Protein AF-A0A2Z6R715-F1 (afdb_monomer)

Structure (mmCIF, N/CA/C/O backbone):
data_AF-A0A2Z6R715-F1
#
_entry.id   AF-A0A2Z6R715-F1
#
loop_
_atom_site.group_PDB
_atom_site.id
_atom_site.type_symbol
_atom_site.label_atom_id
_atom_site.label_alt_id
_atom_site.label_comp_id
_atom_site.label_asym_id
_atom_site.label_entity_id
_atom_site.label_seq_id
_atom_site.pdbx_PDB_ins_code
_atom_site.Cartn_x
_atom_site.Cartn_y
_atom_site.Cartn_z
_atom_site.occupancy
_atom_site.B_iso_or_equiv
_atom_site.auth_seq_id
_atom_site.auth_comp_id
_atom_site.auth_asym_id
_atom_site.auth_atom_id
_atom_site.pdbx_PDB_model_num
ATOM 1 N N . MET A 1 1 ? 12.017 -9.668 -10.782 1.00 60.62 1 MET A N 1
ATOM 2 C CA . MET A 1 1 ? 11.185 -8.845 -9.870 1.00 60.62 1 MET A CA 1
ATOM 3 C C . MET A 1 1 ? 11.342 -9.258 -8.399 1.00 60.62 1 MET A C 1
ATOM 5 O O . MET A 1 1 ? 10.355 -9.491 -7.718 1.00 60.62 1 MET A O 1
ATOM 9 N N . ARG A 1 2 ? 12.571 -9.333 -7.866 1.00 69.44 2 ARG A N 1
ATOM 10 C CA . ARG A 1 2 ? 12.779 -9.543 -6.419 1.00 69.44 2 ARG A CA 1
ATOM 11 C C . ARG A 1 2 ? 12.582 -8.241 -5.628 1.00 69.44 2 ARG A C 1
ATOM 13 O O . ARG A 1 2 ? 11.986 -8.264 -4.562 1.00 69.44 2 ARG A O 1
ATOM 20 N N . MET A 1 3 ? 12.973 -7.111 -6.226 1.00 74.00 3 MET A N 1
ATOM 21 C CA . MET A 1 3 ? 12.910 -5.774 -5.618 1.00 74.00 3 MET A CA 1
ATOM 22 C C . MET A 1 3 ? 11.511 -5.343 -5.153 1.00 74.00 3 MET A C 1
ATOM 24 O O . MET A 1 3 ? 11.401 -4.616 -4.177 1.00 74.00 3 MET A O 1
ATOM 28 N N . VAL A 1 4 ? 10.432 -5.800 -5.801 1.00 71.50 4 VAL A N 1
ATOM 29 C CA . VAL A 1 4 ? 9.047 -5.427 -5.434 1.00 71.50 4 VAL A CA 1
ATOM 30 C C . VAL A 1 4 ? 8.672 -5.913 -4.026 1.00 71.50 4 VAL A C 1
ATOM 32 O O . VAL A 1 4 ? 7.829 -5.309 -3.369 1.00 71.50 4 VAL A O 1
ATOM 35 N N . PHE A 1 5 ? 9.332 -6.969 -3.545 1.00 76.94 5 PHE A N 1
ATOM 36 C CA . PHE A 1 5 ? 9.094 -7.569 -2.232 1.00 76.94 5 PHE A CA 1
ATOM 37 C C . PHE A 1 5 ? 10.127 -7.145 -1.180 1.00 76.94 5 PHE A C 1
ATOM 39 O O . PHE A 1 5 ? 10.104 -7.656 -0.060 1.00 76.94 5 PHE A O 1
ATOM 46 N N . GLU A 1 6 ? 11.040 -6.230 -1.516 1.00 81.81 6 GLU A N 1
ATOM 47 C CA . GLU A 1 6 ? 12.046 -5.765 -0.568 1.00 81.81 6 GLU A CA 1
ATOM 48 C C . GLU A 1 6 ? 11.414 -4.834 0.474 1.00 81.81 6 GLU A C 1
ATOM 50 O O . GLU A 1 6 ? 10.756 -3.832 0.173 1.00 81.81 6 GLU A O 1
ATOM 55 N N . SER A 1 7 ? 11.636 -5.178 1.742 1.00 79.31 7 SER A N 1
ATOM 56 C CA . SER A 1 7 ? 11.115 -4.417 2.883 1.00 79.31 7 SER A CA 1
ATOM 57 C C . SER A 1 7 ? 11.786 -3.052 3.050 1.00 79.31 7 SER A C 1
ATOM 59 O O . SER A 1 7 ? 11.232 -2.175 3.711 1.00 79.31 7 SER A O 1
ATOM 61 N N . LYS A 1 8 ? 12.973 -2.866 2.461 1.00 80.06 8 LYS A N 1
ATOM 62 C CA . LYS A 1 8 ? 13.757 -1.631 2.522 1.00 80.06 8 LYS A CA 1
ATOM 63 C C . LYS A 1 8 ? 14.435 -1.381 1.185 1.00 80.06 8 LYS A C 1
ATOM 65 O O . LYS A 1 8 ? 15.100 -2.267 0.660 1.00 80.06 8 LYS A O 1
ATOM 70 N N . PHE A 1 9 ? 14.315 -0.160 0.681 1.00 84.69 9 PHE A N 1
ATOM 71 C CA . PHE A 1 9 ? 15.028 0.287 -0.508 1.00 84.69 9 PHE A CA 1
ATOM 72 C C . PHE A 1 9 ? 16.213 1.180 -0.127 1.00 84.69 9 PHE A C 1
ATOM 74 O O . PHE A 1 9 ? 16.107 2.051 0.738 1.00 84.69 9 PHE A O 1
ATOM 81 N N . THR A 1 10 ? 17.343 0.972 -0.798 1.00 85.75 10 THR A N 1
ATOM 82 C CA . THR A 1 10 ? 18.491 1.888 -0.809 1.00 85.75 10 THR A CA 1
ATOM 83 C C . THR A 1 10 ? 18.388 2.827 -2.014 1.00 85.75 10 THR A C 1
ATOM 85 O O . THR A 1 10 ? 17.573 2.604 -2.909 1.00 85.75 10 THR A O 1
ATOM 88 N N . LEU A 1 11 ? 1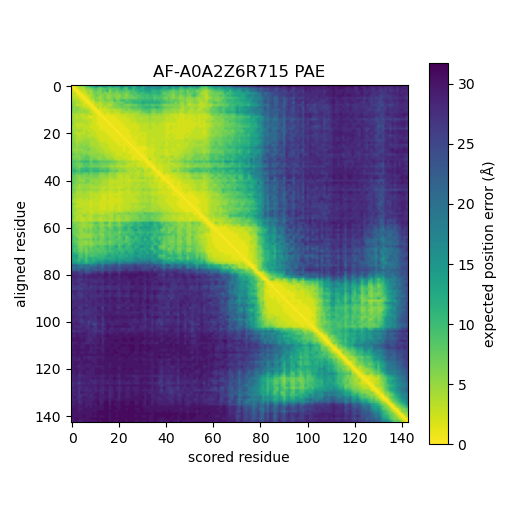9.211 3.883 -2.053 1.00 84.12 11 LEU A N 1
ATOM 89 C CA . LEU A 1 11 ? 19.233 4.825 -3.182 1.00 84.12 11 LEU A CA 1
ATOM 90 C C . LEU A 1 11 ? 19.463 4.117 -4.525 1.00 84.12 11 LEU A C 1
ATOM 92 O O . LEU A 1 11 ? 18.702 4.343 -5.464 1.00 84.12 11 LEU A O 1
ATOM 96 N N . ASP A 1 12 ? 20.413 3.184 -4.561 1.00 87.00 12 ASP A N 1
ATOM 97 C CA . ASP A 1 12 ? 20.742 2.404 -5.758 1.00 87.00 12 ASP A CA 1
ATOM 98 C C . ASP A 1 12 ? 19.557 1.552 -6.241 1.00 87.00 12 ASP A C 1
ATOM 100 O O . ASP A 1 12 ? 19.283 1.481 -7.439 1.00 87.00 12 ASP A O 1
ATOM 104 N N . LEU A 1 13 ? 18.790 0.970 -5.310 1.00 87.69 13 LEU A N 1
ATOM 105 C CA . LEU A 1 13 ? 17.619 0.149 -5.633 1.00 87.69 13 LEU A CA 1
ATOM 106 C C . LEU A 1 13 ? 16.480 0.967 -6.257 1.00 87.69 13 LEU A C 1
ATOM 108 O O . LEU A 1 13 ? 15.732 0.441 -7.081 1.00 87.69 13 LEU A O 1
ATOM 112 N N . TYR A 1 14 ? 16.328 2.248 -5.902 1.00 87.56 14 TYR A N 1
ATOM 113 C CA . TYR A 1 14 ? 15.326 3.102 -6.552 1.00 87.56 14 TYR A CA 1
ATOM 114 C C . TYR A 1 14 ? 15.676 3.390 -8.012 1.00 87.56 14 TYR A C 1
ATOM 116 O O . TYR A 1 14 ? 14.783 3.415 -8.863 1.00 87.56 14 TYR A O 1
ATOM 124 N N . ASP A 1 15 ? 16.956 3.614 -8.299 1.00 89.38 15 ASP A N 1
ATOM 125 C CA . ASP A 1 15 ? 17.426 3.914 -9.651 1.00 89.38 15 ASP A CA 1
ATOM 126 C C . ASP A 1 15 ? 17.413 2.655 -10.528 1.00 89.38 15 ASP A C 1
ATOM 128 O O . ASP A 1 15 ? 16.973 2.705 -11.681 1.00 89.38 15 ASP A O 1
ATOM 132 N N . GLU A 1 16 ? 17.778 1.503 -9.958 1.00 90.62 16 GLU A N 1
ATOM 133 C CA . GLU A 1 16 ? 17.647 0.198 -10.608 1.00 90.62 16 GLU A CA 1
ATOM 134 C C . GLU A 1 16 ? 16.181 -0.128 -10.925 1.00 90.62 16 GLU A C 1
ATOM 136 O O . GLU A 1 16 ? 15.854 -0.470 -12.063 1.00 90.62 16 GLU A O 1
ATOM 141 N N . LEU A 1 17 ? 15.268 0.074 -9.966 1.00 89.50 17 LEU A N 1
ATOM 142 C CA . LEU A 1 17 ? 13.828 -0.094 -10.177 1.00 89.50 17 LEU A CA 1
ATOM 143 C C . LEU A 1 17 ? 13.325 0.787 -11.324 1.00 89.50 17 LEU A C 1
ATOM 145 O O . LEU A 1 17 ? 12.610 0.311 -12.206 1.00 89.50 17 LEU A O 1
ATOM 149 N N . GLN A 1 18 ? 13.703 2.064 -11.337 1.00 90.69 18 GLN A N 1
ATOM 150 C CA . GLN A 1 18 ? 13.281 2.982 -12.387 1.00 90.69 18 GLN A CA 1
ATOM 151 C C . GLN A 1 18 ? 13.795 2.548 -13.765 1.00 90.69 18 GLN A C 1
ATOM 153 O O . GLN A 1 18 ? 13.060 2.643 -14.751 1.00 90.69 18 GLN A O 1
ATOM 158 N N . LYS A 1 19 ? 15.036 2.063 -13.847 1.00 91.31 19 LYS A N 1
ATOM 159 C CA . LYS A 1 19 ? 15.607 1.544 -15.090 1.00 91.31 19 LYS A CA 1
ATOM 160 C C . LYS A 1 19 ? 14.842 0.312 -15.580 1.00 91.31 19 LYS A C 1
ATOM 162 O O . LYS A 1 19 ? 14.395 0.312 -16.726 1.00 91.31 19 LYS A O 1
ATOM 167 N N . CYS A 1 20 ? 14.604 -0.669 -14.707 1.00 90.50 20 CYS A N 1
ATOM 168 C CA . CYS A 1 20 ? 13.849 -1.876 -15.047 1.00 90.50 20 CYS A CA 1
ATOM 169 C C . CYS A 1 20 ? 12.440 -1.556 -15.567 1.00 90.50 20 CYS A C 1
ATOM 171 O O . CYS A 1 20 ? 12.031 -2.093 -16.592 1.00 90.50 20 CYS A O 1
ATOM 173 N N . LEU A 1 21 ? 11.714 -0.644 -14.910 1.00 90.06 21 LEU A N 1
ATOM 174 C CA . LEU A 1 21 ? 10.348 -0.276 -15.308 1.00 90.06 21 LEU A CA 1
ATOM 175 C C . LEU A 1 21 ? 10.302 0.412 -16.681 1.00 90.06 21 LEU A C 1
ATOM 177 O O . LEU A 1 21 ? 9.376 0.187 -17.459 1.00 90.06 21 LEU A O 1
ATOM 181 N N . ARG A 1 22 ? 11.305 1.239 -17.010 1.00 90.06 22 ARG A N 1
ATOM 182 C CA . ARG A 1 22 ? 11.407 1.856 -18.343 1.00 90.06 22 ARG A CA 1
ATOM 183 C C . ARG A 1 22 ? 11.709 0.824 -19.424 1.00 90.06 22 ARG A C 1
ATOM 185 O O . ARG A 1 22 ? 11.123 0.895 -20.501 1.00 90.06 22 ARG A O 1
ATOM 192 N N . GLU A 1 23 ? 12.614 -0.110 -19.149 1.00 90.44 23 GLU A N 1
ATOM 193 C CA . GLU A 1 23 ? 12.935 -1.201 -20.074 1.00 90.44 23 GLU A CA 1
ATOM 194 C C . GLU A 1 23 ? 11.702 -2.072 -20.332 1.00 90.44 23 GLU A C 1
ATOM 196 O O . GLU A 1 23 ? 11.368 -2.342 -21.484 1.00 90.44 23 GLU A O 1
ATOM 201 N N . GLU A 1 24 ? 10.963 -2.423 -19.280 1.00 88.38 24 GLU A N 1
ATOM 202 C CA . GLU A 1 24 ? 9.721 -3.189 -19.366 1.00 88.38 24 GLU A CA 1
ATOM 203 C C . GLU A 1 24 ? 8.647 -2.462 -20.194 1.00 88.38 24 GLU A C 1
ATOM 205 O O . GLU A 1 24 ? 8.034 -3.072 -21.073 1.00 88.38 24 GLU A O 1
ATOM 210 N N . MET A 1 25 ? 8.494 -1.143 -20.015 1.00 88.69 25 MET A N 1
ATOM 211 C CA . MET A 1 25 ? 7.562 -0.325 -20.804 1.00 88.69 25 MET A CA 1
ATOM 212 C C . MET A 1 25 ? 7.911 -0.283 -22.300 1.00 88.69 25 MET A C 1
ATOM 214 O O . MET A 1 25 ? 7.032 -0.052 -23.125 1.00 88.69 25 MET A O 1
ATOM 218 N N . ILE A 1 26 ? 9.173 -0.508 -22.674 1.00 89.75 26 ILE A N 1
ATOM 219 C CA . ILE A 1 26 ? 9.609 -0.552 -24.078 1.00 89.75 26 ILE A CA 1
ATOM 220 C C . ILE A 1 26 ? 9.509 -1.974 -24.642 1.00 89.75 26 ILE A C 1
ATOM 222 O O . ILE A 1 26 ? 9.134 -2.152 -25.801 1.00 89.75 26 ILE A O 1
ATOM 226 N N . ILE A 1 27 ? 9.882 -2.985 -23.856 1.00 91.56 27 ILE A N 1
ATOM 227 C CA . ILE A 1 27 ? 9.955 -4.380 -24.303 1.00 91.56 27 ILE A CA 1
ATOM 228 C C . ILE A 1 27 ? 8.557 -4.985 -24.432 1.00 91.56 27 ILE A C 1
ATOM 230 O O . ILE A 1 27 ? 8.272 -5.613 -25.451 1.00 91.56 27 ILE A O 1
ATOM 234 N N . LEU A 1 28 ? 7.670 -4.776 -23.452 1.00 90.19 28 LEU A N 1
ATOM 235 C CA . LEU A 1 28 ? 6.347 -5.406 -23.456 1.00 90.19 28 LEU A CA 1
ATOM 236 C C . LEU A 1 28 ? 5.510 -5.021 -24.684 1.00 90.19 28 LEU A C 1
ATOM 238 O O . LEU A 1 28 ? 5.038 -5.939 -25.346 1.00 90.19 28 LEU A O 1
ATOM 242 N N . PRO A 1 29 ? 5.397 -3.741 -25.089 1.00 91.00 29 PRO A N 1
ATOM 243 C CA . PRO A 1 29 ? 4.688 -3.373 -26.316 1.00 91.00 29 PRO A CA 1
ATOM 244 C C . PRO A 1 29 ? 5.320 -3.905 -27.605 1.00 91.00 29 PRO A C 1
ATOM 246 O O . PRO A 1 29 ? 4.622 -4.092 -28.598 1.00 91.00 29 PRO A O 1
ATOM 249 N N . LYS A 1 30 ? 6.644 -4.129 -27.615 1.00 92.00 30 LYS A N 1
ATOM 250 C CA . LYS A 1 30 ? 7.355 -4.687 -28.777 1.00 92.00 30 LYS A CA 1
ATOM 251 C C . LYS A 1 30 ? 7.084 -6.177 -28.958 1.00 92.00 30 LYS A C 1
ATOM 253 O O . LYS A 1 30 ? 7.014 -6.637 -30.091 1.00 92.00 30 LYS A O 1
ATOM 258 N N . VAL A 1 31 ? 6.974 -6.919 -27.857 1.00 93.00 31 VAL A N 1
ATOM 259 C CA . VAL A 1 31 ? 6.675 -8.360 -27.876 1.00 93.00 31 VAL A CA 1
ATOM 260 C C . VAL A 1 31 ? 5.170 -8.597 -28.006 1.00 93.00 31 VAL A C 1
ATOM 262 O O . VAL A 1 31 ? 4.745 -9.490 -28.732 1.00 93.00 31 VAL A O 1
ATOM 265 N N . PHE A 1 32 ? 4.368 -7.767 -27.342 1.00 91.19 32 PHE A N 1
ATOM 266 C CA . PHE A 1 32 ? 2.917 -7.863 -27.282 1.00 91.19 32 PHE A CA 1
ATOM 267 C C . PHE A 1 32 ? 2.291 -6.513 -27.643 1.00 91.19 32 PHE A C 1
ATOM 269 O O . PHE A 1 32 ? 2.193 -5.606 -26.816 1.00 91.19 32 PHE A O 1
ATOM 276 N N . SER A 1 33 ? 1.808 -6.380 -28.878 1.00 88.50 33 SER A N 1
ATOM 277 C CA . SER A 1 33 ? 1.214 -5.131 -29.379 1.00 88.50 33 SER A CA 1
ATOM 278 C C . SER A 1 33 ? 0.005 -4.651 -28.567 1.00 88.50 33 SER A C 1
ATOM 280 O O . SER A 1 33 ? -0.265 -3.454 -28.503 1.00 88.50 33 SER A O 1
ATOM 282 N N . GLU A 1 34 ? -0.698 -5.572 -27.906 1.00 90.56 34 GLU A N 1
ATOM 283 C CA . GLU A 1 34 ? -1.839 -5.309 -27.016 1.00 90.56 34 GLU A CA 1
ATOM 284 C C . GLU A 1 34 ? -1.476 -4.405 -25.826 1.00 90.56 34 GLU A C 1
ATOM 286 O O . GL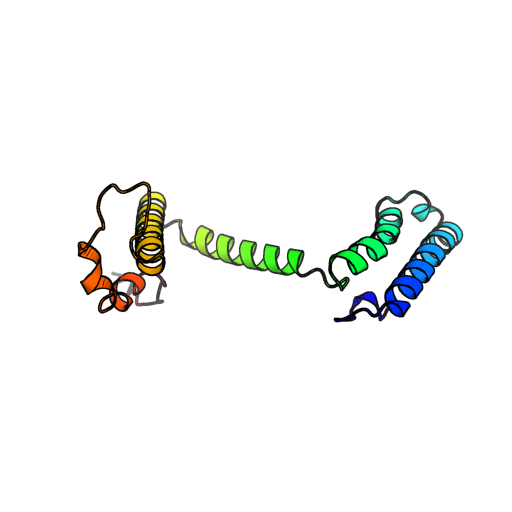U A 1 34 ? -2.335 -3.712 -25.284 1.00 90.56 34 GLU A O 1
ATOM 291 N N . PHE A 1 35 ? -0.198 -4.367 -25.437 1.00 86.12 35 PHE A N 1
ATOM 292 C CA . PHE A 1 35 ? 0.275 -3.628 -24.268 1.00 86.12 35 PHE A CA 1
ATOM 293 C C . PHE A 1 35 ? 0.618 -2.161 -24.552 1.00 86.12 35 PHE A C 1
ATOM 295 O O . PHE A 1 35 ? 0.791 -1.396 -23.604 1.00 86.12 35 PHE A O 1
ATOM 302 N N . ALA A 1 36 ? 0.688 -1.739 -25.821 1.00 83.25 36 ALA A N 1
ATOM 303 C CA . ALA A 1 36 ? 1.199 -0.421 -26.215 1.00 83.25 36 ALA A CA 1
ATOM 304 C C . ALA A 1 36 ? 0.469 0.771 -25.573 1.00 83.25 36 ALA A C 1
ATOM 306 O O . ALA A 1 36 ? 1.087 1.808 -25.352 1.00 83.25 36 ALA A O 1
ATOM 307 N N . ASN A 1 37 ? -0.816 0.614 -25.240 1.00 84.25 37 ASN A N 1
ATOM 308 C CA . ASN A 1 37 ? -1.659 1.690 -24.713 1.00 84.25 37 ASN A CA 1
ATOM 309 C C . ASN A 1 37 ? -2.381 1.311 -23.413 1.00 84.25 37 ASN A C 1
ATOM 311 O O . ASN A 1 37 ? -3.412 1.899 -23.085 1.00 84.25 37 ASN A O 1
ATOM 315 N N . LEU A 1 38 ? -1.884 0.314 -22.673 1.00 88.88 38 LEU A N 1
ATOM 316 C CA . LEU A 1 38 ? -2.538 -0.093 -21.433 1.00 88.88 38 LEU A CA 1
ATOM 317 C C . LEU A 1 38 ? -2.235 0.905 -20.304 1.00 88.88 38 LEU A C 1
ATOM 319 O O . LEU A 1 38 ? -1.068 1.074 -19.9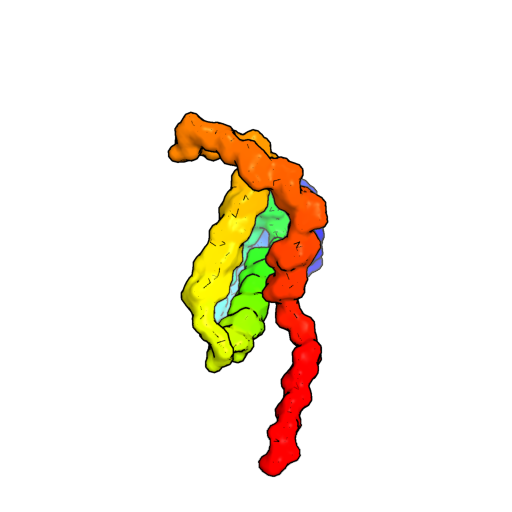37 1.00 88.88 38 LEU A O 1
ATOM 323 N N . PRO A 1 39 ? -3.264 1.496 -19.664 1.00 86.00 39 PRO A N 1
ATOM 324 C CA . PRO A 1 39 ? -3.074 2.348 -18.487 1.00 86.00 39 PRO A CA 1
ATOM 325 C C . PRO A 1 39 ? -2.342 1.607 -17.362 1.00 86.00 39 PRO A C 1
ATOM 327 O O . PRO A 1 39 ? -1.521 2.185 -16.655 1.00 86.00 39 PRO A O 1
ATOM 330 N N . ASN A 1 40 ? -2.590 0.299 -17.256 1.00 85.12 40 ASN A N 1
ATOM 331 C CA . ASN A 1 40 ? -1.944 -0.593 -16.296 1.00 85.12 40 ASN A CA 1
ATOM 332 C C . ASN A 1 40 ? -0.439 -0.754 -16.548 1.00 85.12 40 ASN A C 1
ATOM 334 O O . ASN A 1 40 ? 0.300 -1.049 -15.619 1.00 85.12 40 ASN A O 1
ATOM 338 N N . LEU A 1 41 ? 0.033 -0.571 -17.785 1.00 86.44 41 LEU A N 1
ATOM 339 C CA . LEU A 1 41 ? 1.466 -0.551 -18.068 1.00 86.44 41 LEU A CA 1
ATOM 340 C C . LEU A 1 41 ? 2.057 0.828 -17.755 1.00 86.44 41 LEU A C 1
ATOM 342 O O . LEU A 1 41 ? 3.140 0.924 -17.187 1.00 86.44 41 LEU A O 1
ATOM 346 N N . HIS A 1 42 ? 1.326 1.899 -18.068 1.00 85.75 42 HIS A N 1
ATOM 347 C CA . HIS A 1 42 ? 1.756 3.263 -17.763 1.00 85.75 42 HIS A CA 1
ATOM 348 C C . HIS A 1 42 ? 1.921 3.504 -16.253 1.00 85.75 42 HIS A C 1
ATOM 350 O O . HIS A 1 42 ? 2.908 4.105 -15.824 1.00 85.75 42 HIS A O 1
ATOM 356 N N . ILE A 1 43 ? 1.002 2.983 -15.431 1.00 86.50 43 ILE A N 1
ATOM 357 C CA . ILE A 1 43 ? 1.049 3.167 -13.975 1.00 86.50 43 ILE A CA 1
ATOM 358 C C . ILE A 1 43 ? 2.306 2.553 -13.343 1.00 86.50 43 ILE A C 1
ATOM 360 O O . ILE A 1 43 ? 2.786 3.056 -12.328 1.00 86.50 43 ILE A O 1
ATOM 364 N N . ASN A 1 44 ? 2.902 1.537 -13.980 1.00 86.25 44 ASN A N 1
ATOM 365 C CA . ASN A 1 44 ? 4.131 0.914 -13.499 1.00 86.25 44 ASN A CA 1
ATOM 366 C C . ASN A 1 44 ? 5.294 1.915 -13.432 1.00 86.25 44 ASN A C 1
ATOM 368 O O . ASN A 1 44 ? 6.094 1.843 -12.507 1.00 86.25 44 ASN A O 1
ATOM 372 N N . VAL A 1 45 ? 5.358 2.918 -14.317 1.00 84.62 45 VAL A N 1
ATOM 373 C CA . VAL A 1 45 ? 6.404 3.962 -14.270 1.00 84.62 45 VAL A CA 1
ATOM 374 C C . VAL A 1 45 ? 6.309 4.816 -13.001 1.00 84.62 45 VAL A C 1
ATOM 376 O O . VAL A 1 45 ? 7.322 5.305 -12.499 1.00 84.62 45 VAL A O 1
ATOM 379 N N . HIS A 1 46 ? 5.110 4.967 -12.436 1.00 88.31 46 HIS A N 1
ATOM 380 C CA . HIS A 1 46 ? 4.905 5.712 -11.195 1.00 88.31 46 HIS A CA 1
ATOM 381 C C . HIS A 1 46 ? 5.305 4.916 -9.945 1.00 88.31 46 HIS A C 1
ATOM 383 O O . HIS A 1 46 ? 5.518 5.516 -8.890 1.00 88.31 46 HIS A O 1
ATOM 389 N N . LEU A 1 47 ? 5.515 3.596 -10.047 1.00 88.31 47 LEU A N 1
ATOM 390 C CA . LEU A 1 47 ? 5.940 2.771 -8.912 1.00 88.31 47 LEU A CA 1
ATOM 391 C C . LEU A 1 47 ? 7.266 3.253 -8.316 1.00 88.31 47 LEU A C 1
ATOM 393 O O . LEU A 1 47 ? 7.403 3.271 -7.097 1.00 88.31 47 LEU A O 1
ATOM 397 N N . SER A 1 48 ? 8.217 3.738 -9.125 1.00 88.25 48 SER A N 1
ATOM 398 C CA . SER A 1 48 ? 9.470 4.288 -8.583 1.00 88.25 48 SER A CA 1
ATOM 399 C C . SER A 1 48 ? 9.241 5.525 -7.707 1.00 88.25 48 SER A C 1
ATOM 401 O O . SER A 1 48 ? 9.940 5.725 -6.717 1.00 88.25 48 SER A O 1
ATOM 403 N N . MET A 1 49 ? 8.252 6.357 -8.058 1.00 88.56 49 MET A N 1
ATOM 404 C CA . MET A 1 49 ? 7.870 7.515 -7.247 1.00 88.56 49 MET A CA 1
ATOM 405 C C . MET A 1 49 ? 7.258 7.048 -5.926 1.00 88.56 49 MET A C 1
ATOM 407 O O . MET A 1 49 ? 7.681 7.507 -4.870 1.00 88.56 49 MET A O 1
ATOM 411 N N . HIS A 1 50 ? 6.322 6.097 -5.972 1.00 87.50 50 HIS A N 1
ATOM 412 C CA . HIS A 1 50 ? 5.699 5.542 -4.769 1.00 87.50 50 HIS A CA 1
ATOM 413 C C . HIS A 1 50 ? 6.719 4.879 -3.843 1.00 87.50 50 HIS A C 1
ATOM 415 O O . HIS A 1 50 ? 6.708 5.145 -2.645 1.00 87.50 50 HIS A O 1
ATOM 421 N N . ALA A 1 51 ? 7.651 4.099 -4.395 1.00 88.00 51 ALA A N 1
ATOM 422 C CA . ALA A 1 51 ? 8.735 3.497 -3.630 1.00 88.00 51 ALA A CA 1
ATOM 423 C C . ALA A 1 51 ? 9.562 4.564 -2.899 1.00 88.00 51 ALA A C 1
ATOM 425 O O . ALA A 1 51 ? 9.858 4.397 -1.722 1.00 88.00 51 ALA A O 1
ATOM 426 N N . ARG A 1 52 ? 9.887 5.689 -3.553 1.00 88.19 52 ARG A N 1
ATOM 427 C CA . ARG A 1 52 ? 10.621 6.800 -2.918 1.00 88.19 52 ARG A CA 1
ATOM 428 C C . ARG A 1 52 ? 9.803 7.518 -1.845 1.00 88.19 52 ARG A C 1
ATOM 430 O O . ARG A 1 52 ? 10.359 7.900 -0.823 1.00 88.19 52 ARG A O 1
ATOM 437 N N . THR A 1 53 ? 8.503 7.710 -2.064 1.00 87.88 53 THR A N 1
ATOM 438 C CA . THR A 1 53 ? 7.619 8.377 -1.096 1.00 87.88 53 THR A CA 1
ATOM 439 C C . THR A 1 53 ? 7.387 7.529 0.153 1.00 87.88 53 THR A C 1
ATOM 441 O O . THR A 1 53 ? 7.382 8.066 1.257 1.00 87.88 53 THR A O 1
ATOM 444 N N . TYR A 1 54 ? 7.198 6.219 -0.008 1.00 84.88 54 TYR A N 1
ATOM 445 C CA . TYR A 1 54 ? 6.803 5.315 1.078 1.00 84.88 54 TYR A CA 1
ATOM 446 C C . TYR A 1 54 ? 7.939 4.414 1.586 1.00 84.88 54 TYR A C 1
ATOM 448 O O . TYR A 1 54 ? 7.750 3.660 2.537 1.00 84.88 54 TYR A O 1
ATOM 456 N N . GLY A 1 55 ? 9.121 4.470 0.969 1.00 85.88 55 GLY A N 1
ATOM 457 C CA . GLY A 1 55 ? 10.301 3.672 1.318 1.00 85.88 55 GLY A CA 1
ATOM 458 C C . GLY A 1 55 ? 10.290 2.224 0.803 1.00 85.88 55 GLY A C 1
ATOM 459 O O . GLY A 1 55 ? 11.323 1.554 0.816 1.00 85.88 55 GLY A O 1
ATOM 460 N N . THR A 1 56 ? 9.136 1.720 0.361 1.00 84.75 56 THR A N 1
ATOM 461 C CA . THR A 1 56 ? 8.936 0.356 -0.149 1.00 84.75 56 THR A CA 1
ATOM 462 C C . THR A 1 56 ? 7.760 0.313 -1.131 1.00 84.75 56 THR A C 1
ATOM 464 O O . THR A 1 56 ? 6.924 1.217 -1.157 1.00 84.75 56 THR A O 1
ATOM 467 N N . LEU A 1 57 ? 7.691 -0.744 -1.945 1.00 86.19 57 LEU A N 1
ATOM 468 C CA . LEU A 1 57 ? 6.540 -1.069 -2.797 1.00 86.19 57 LEU A CA 1
ATOM 469 C C . LEU A 1 57 ? 5.520 -1.994 -2.119 1.00 86.19 57 LEU A C 1
ATOM 471 O O . LEU A 1 57 ? 4.487 -2.306 -2.714 1.00 86.19 57 LEU A O 1
ATOM 475 N N . ILE A 1 58 ? 5.782 -2.428 -0.883 1.00 84.44 58 ILE A N 1
ATOM 476 C CA . ILE A 1 58 ? 4.850 -3.265 -0.128 1.00 84.44 58 ILE A CA 1
ATOM 477 C C . ILE A 1 58 ? 3.592 -2.447 0.186 1.00 84.44 58 ILE A C 1
ATOM 479 O O . ILE A 1 58 ? 3.583 -1.569 1.048 1.00 84.44 58 ILE A O 1
ATOM 483 N N . ASN A 1 59 ? 2.507 -2.761 -0.520 1.00 80.75 59 ASN A N 1
ATOM 484 C CA . ASN A 1 59 ? 1.216 -2.117 -0.331 1.00 80.75 59 ASN A CA 1
ATOM 485 C C . ASN A 1 59 ? 0.506 -2.686 0.904 1.00 80.75 59 ASN A C 1
ATOM 487 O O . ASN A 1 59 ? -0.260 -3.644 0.819 1.00 80.75 59 ASN A O 1
ATOM 491 N N . THR A 1 60 ? 0.738 -2.069 2.060 1.00 79.50 60 THR A N 1
ATOM 492 C CA . THR A 1 60 ? 0.029 -2.409 3.302 1.00 79.50 60 THR A CA 1
ATOM 493 C C . THR A 1 60 ? -1.412 -1.894 3.317 1.00 79.50 60 THR A C 1
ATOM 495 O O . THR A 1 60 ? -2.246 -2.432 4.044 1.00 79.50 60 THR A O 1
ATOM 498 N N . GLN A 1 61 ? -1.741 -0.889 2.497 1.00 78.19 61 GLN A N 1
ATOM 499 C CA . GLN A 1 61 ? -3.055 -0.244 2.483 1.00 78.19 61 GLN A CA 1
ATOM 500 C C . GLN A 1 61 ? -4.171 -1.200 2.046 1.00 78.19 61 GLN A C 1
ATOM 502 O O . GLN A 1 61 ? -5.257 -1.170 2.627 1.00 78.19 61 GLN A O 1
ATOM 507 N N . VAL A 1 62 ? -3.919 -2.065 1.057 1.00 83.62 62 VAL A N 1
ATOM 508 C CA . VAL A 1 62 ? -4.903 -3.070 0.614 1.00 83.62 62 VAL A CA 1
ATOM 509 C C . VAL A 1 62 ? -5.180 -4.076 1.727 1.00 83.62 62 VAL A C 1
ATOM 511 O O . VAL A 1 62 ? -6.340 -4.263 2.087 1.00 83.62 62 VAL A O 1
ATOM 514 N N . SER A 1 63 ? -4.136 -4.634 2.344 1.00 78.56 63 SER A N 1
ATOM 515 C CA . SER A 1 63 ? -4.286 -5.577 3.456 1.00 78.56 63 SER A CA 1
ATOM 516 C C . SER A 1 63 ? -5.032 -4.952 4.637 1.00 78.56 63 SER A C 1
ATOM 518 O O . SER A 1 63 ? -5.931 -5.570 5.201 1.00 78.56 63 SER A O 1
ATOM 520 N N . ILE A 1 64 ? -4.724 -3.696 4.986 1.00 82.44 64 ILE A N 1
ATOM 521 C CA . ILE A 1 64 ? -5.440 -2.955 6.035 1.00 82.44 64 ILE A CA 1
ATOM 522 C C . ILE A 1 64 ? -6.916 -2.781 5.666 1.00 82.44 64 ILE A C 1
ATOM 524 O O . ILE A 1 64 ? -7.789 -3.060 6.487 1.00 82.44 64 ILE A O 1
ATOM 528 N N . LYS A 1 65 ? -7.216 -2.363 4.431 1.00 90.25 65 LYS A N 1
ATOM 529 C CA . LYS A 1 65 ? -8.595 -2.198 3.953 1.00 90.25 65 LYS A CA 1
ATOM 530 C C . LYS A 1 65 ? -9.378 -3.507 4.024 1.00 90.25 65 LYS A C 1
ATOM 532 O O . LYS A 1 65 ? -10.542 -3.492 4.418 1.00 90.25 65 LYS A O 1
ATOM 537 N N . GLU A 1 66 ? -8.766 -4.623 3.649 1.00 92.25 66 GLU A N 1
ATOM 538 C CA . GLU A 1 66 ? -9.400 -5.939 3.715 1.00 92.25 66 GLU A CA 1
ATOM 539 C C . GLU A 1 66 ? -9.646 -6.388 5.156 1.00 92.25 66 GLU A C 1
ATOM 541 O O . GLU A 1 66 ? -10.752 -6.837 5.457 1.00 92.25 66 GLU A O 1
ATOM 546 N N . MET A 1 67 ? -8.682 -6.191 6.063 1.00 92.12 67 MET A N 1
ATOM 547 C CA . MET A 1 67 ? -8.873 -6.462 7.494 1.00 92.12 67 MET A CA 1
ATOM 548 C C . MET A 1 67 ? -10.037 -5.645 8.069 1.00 92.12 67 MET A C 1
ATOM 550 O O . MET A 1 67 ? -10.935 -6.205 8.697 1.00 92.12 67 MET A O 1
ATOM 554 N N . VAL A 1 68 ? -10.073 -4.334 7.802 1.00 90.81 68 VAL A N 1
ATOM 555 C CA . VAL A 1 68 ? -11.165 -3.448 8.244 1.00 90.81 68 VAL A CA 1
ATOM 556 C C . VAL A 1 68 ? -12.504 -3.901 7.664 1.00 90.81 68 VAL A C 1
ATOM 558 O O . VAL A 1 68 ? -13.495 -3.996 8.388 1.00 90.81 68 VAL A O 1
ATOM 561 N N . HIS A 1 69 ? -12.541 -4.232 6.371 1.00 90.56 69 HIS A N 1
ATOM 562 C CA . HIS A 1 69 ? -13.750 -4.727 5.722 1.00 90.56 69 HIS A CA 1
ATOM 563 C C . HIS A 1 69 ? -14.261 -6.022 6.367 1.00 90.56 69 HIS A C 1
ATOM 565 O O . HIS A 1 69 ? -15.461 -6.137 6.610 1.00 90.56 69 HIS A O 1
ATOM 571 N N . GLN A 1 70 ? -13.380 -6.979 6.675 1.00 91.81 70 GLN A N 1
ATOM 572 C CA . GLN A 1 70 ? -13.763 -8.229 7.335 1.00 91.81 70 GLN A CA 1
ATOM 573 C C . GLN A 1 70 ? -14.313 -7.996 8.745 1.00 91.81 70 GLN A C 1
ATOM 575 O O . GLN A 1 70 ? -15.353 -8.561 9.078 1.00 91.81 70 GLN A O 1
ATOM 580 N N . ILE A 1 71 ? -13.674 -7.130 9.539 1.00 85.75 71 ILE A N 1
ATOM 581 C CA . ILE A 1 71 ? -14.153 -6.759 10.880 1.00 85.75 71 ILE A CA 1
ATOM 582 C C . ILE A 1 71 ? -15.557 -6.159 10.791 1.00 85.75 71 ILE A C 1
ATOM 584 O O . ILE A 1 71 ? -16.473 -6.608 11.477 1.00 85.75 71 ILE A O 1
ATOM 588 N N . PHE A 1 72 ? -15.762 -5.187 9.901 1.00 80.56 72 PHE A N 1
ATOM 589 C CA . PHE A 1 72 ? -17.074 -4.568 9.721 1.00 80.56 72 PHE A CA 1
ATOM 590 C C . PHE A 1 72 ? -18.115 -5.553 9.212 1.00 80.56 72 PHE A C 1
ATOM 592 O O . PHE A 1 72 ? -19.238 -5.556 9.705 1.00 80.56 72 PHE A O 1
ATOM 599 N N . LYS A 1 73 ? -17.756 -6.434 8.278 1.00 81.50 73 LYS A N 1
ATOM 600 C CA . LYS A 1 73 ? -18.665 -7.470 7.790 1.00 81.50 73 LYS A CA 1
ATOM 601 C C . LYS A 1 73 ? -19.061 -8.443 8.902 1.00 81.50 73 LYS A C 1
ATOM 603 O O . LYS A 1 73 ? -20.237 -8.782 8.998 1.00 81.50 73 LYS A O 1
ATOM 608 N N . ALA A 1 74 ? -18.121 -8.846 9.758 1.00 79.88 74 ALA A N 1
ATOM 609 C CA . ALA A 1 74 ? -18.396 -9.698 10.910 1.00 79.88 74 ALA A CA 1
ATOM 610 C C . ALA A 1 74 ? -19.366 -9.012 11.884 1.00 79.88 74 ALA A C 1
ATOM 612 O O . ALA A 1 74 ? -20.407 -9.583 12.206 1.00 79.88 74 ALA A O 1
ATOM 613 N N . ILE A 1 75 ? -19.090 -7.755 12.246 1.00 76.56 75 ILE A N 1
ATOM 614 C CA . ILE A 1 75 ? -19.942 -6.942 13.125 1.00 76.56 75 ILE A CA 1
ATOM 615 C C . ILE A 1 75 ? -21.351 -6.777 12.530 1.00 76.56 75 ILE A C 1
ATOM 617 O O . ILE A 1 75 ? -22.340 -7.100 13.183 1.00 76.56 75 ILE A O 1
ATOM 621 N N . VAL A 1 76 ? -21.460 -6.348 11.268 1.00 70.19 76 VAL A N 1
ATOM 622 C CA . VAL A 1 76 ? -22.744 -6.107 10.581 1.00 70.19 76 VAL A CA 1
ATOM 623 C C . VAL A 1 76 ? -23.552 -7.395 10.397 1.00 70.19 76 VAL A C 1
ATOM 625 O O . VAL A 1 76 ? -24.768 -7.383 10.569 1.00 70.19 76 VAL A O 1
ATOM 628 N N . SER A 1 77 ? -22.905 -8.527 10.108 1.00 59.06 77 SER A N 1
ATOM 629 C CA . SER A 1 77 ? -23.600 -9.817 9.971 1.00 59.06 77 SER A CA 1
ATOM 630 C C . SER A 1 77 ? -24.220 -10.323 11.281 1.00 59.06 77 SER A C 1
ATOM 632 O O . SER A 1 77 ? -25.211 -11.048 11.252 1.00 59.06 77 SER A O 1
ATOM 634 N N . GLN A 1 78 ? -23.678 -9.903 12.428 1.00 61.03 78 GLN A N 1
ATOM 635 C CA . GLN A 1 78 ? -24.142 -10.277 13.770 1.00 61.03 78 GLN A CA 1
ATOM 636 C C . GLN A 1 78 ? -25.127 -9.259 14.374 1.00 61.03 78 GLN A C 1
ATOM 638 O O . GLN A 1 78 ? -25.693 -9.480 15.444 1.00 61.03 78 GLN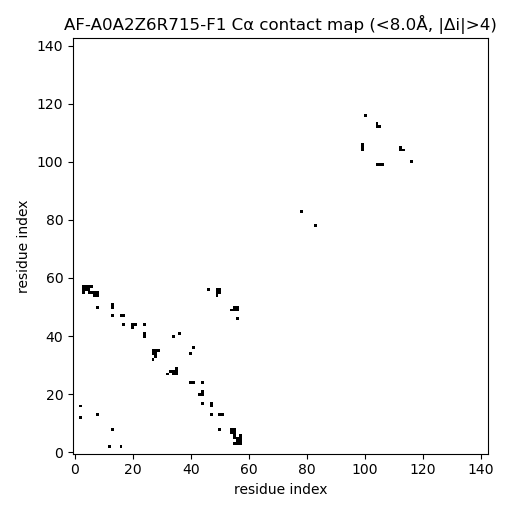 A O 1
ATOM 643 N N . ILE A 1 79 ? -25.356 -8.149 13.674 1.00 53.94 79 ILE A N 1
ATOM 644 C CA . ILE A 1 79 ? -26.143 -6.998 14.122 1.00 53.94 79 ILE A CA 1
ATOM 645 C C . ILE A 1 79 ? -27.659 -7.181 13.895 1.00 53.94 79 ILE A C 1
ATOM 647 O O . ILE A 1 79 ? -28.460 -6.488 14.519 1.00 53.94 79 ILE A O 1
ATOM 651 N N . ASN A 1 80 ? -28.085 -8.177 13.108 1.00 55.44 80 ASN A N 1
ATOM 652 C CA . ASN A 1 80 ? -29.497 -8.411 12.755 1.00 55.44 80 ASN A CA 1
ATOM 653 C C . ASN A 1 80 ? -30.405 -8.870 13.931 1.00 55.44 80 ASN A C 1
ATOM 655 O O . ASN A 1 80 ? -31.554 -9.238 13.712 1.00 55.44 80 ASN A O 1
ATOM 659 N N . CYS A 1 81 ? -29.899 -8.856 15.172 1.00 53.22 81 CYS A N 1
ATOM 660 C CA . CYS A 1 81 ? -30.608 -9.249 16.397 1.00 53.22 81 CYS A CA 1
ATOM 661 C C . CYS A 1 81 ? -30.573 -8.193 17.528 1.00 53.22 81 CYS A C 1
ATOM 663 O O . CYS A 1 81 ? -31.004 -8.504 18.640 1.00 53.22 81 CYS A O 1
ATOM 665 N N . LYS A 1 82 ? -30.055 -6.968 17.316 1.00 55.78 82 LYS A N 1
ATOM 666 C CA . LYS A 1 82 ? -29.957 -5.931 18.373 1.00 55.78 82 LYS A CA 1
ATOM 667 C C . LYS A 1 82 ? -30.224 -4.512 17.864 1.00 55.78 82 LYS A C 1
ATOM 669 O O . LYS A 1 82 ? -30.091 -4.226 16.679 1.00 55.78 82 LYS A O 1
ATOM 674 N N . ASN A 1 83 ? -30.595 -3.613 18.782 1.00 66.19 83 ASN A N 1
ATOM 675 C CA . ASN A 1 83 ? -30.847 -2.200 18.493 1.00 66.19 83 ASN A CA 1
ATOM 676 C C . ASN A 1 83 ? -29.519 -1.434 18.334 1.00 66.19 83 ASN A C 1
ATOM 678 O O . ASN A 1 83 ? -28.991 -0.847 19.278 1.00 66.19 83 ASN A O 1
ATOM 682 N N . VAL A 1 84 ? -28.977 -1.504 17.119 1.00 65.81 84 VAL A N 1
ATOM 683 C CA . VAL A 1 84 ? -27.647 -1.025 16.707 1.00 65.81 84 VAL A CA 1
ATOM 684 C C . VAL A 1 84 ? -27.394 0.428 17.071 1.00 65.81 84 VAL A C 1
ATOM 686 O O . VAL A 1 84 ? -26.309 0.765 17.531 1.00 65.81 84 VAL A O 1
ATOM 689 N N . GLU A 1 85 ? -28.388 1.290 16.877 1.00 66.00 85 GLU A N 1
ATOM 690 C CA . GLU A 1 85 ? -28.255 2.721 17.146 1.00 66.00 85 GLU A CA 1
ATOM 691 C C . GLU A 1 85 ? -27.990 2.978 18.629 1.00 66.00 85 GLU A C 1
ATOM 693 O O . GLU A 1 85 ? -27.124 3.776 18.983 1.00 66.00 85 GLU A O 1
ATOM 698 N N . LEU A 1 86 ? -28.688 2.248 19.501 1.00 69.19 86 LEU A N 1
ATOM 699 C CA . LEU A 1 86 ? -28.546 2.379 20.944 1.00 69.19 86 LEU A CA 1
ATOM 700 C C . LEU A 1 86 ? -27.193 1.841 21.434 1.00 69.19 86 LEU A C 1
ATOM 702 O O . LEU A 1 86 ? -26.588 2.430 22.330 1.00 69.19 86 LEU A O 1
ATOM 706 N N . ASP A 1 87 ? -26.709 0.747 20.845 1.00 69.69 87 ASP A N 1
ATOM 707 C CA . ASP A 1 87 ? -25.411 0.164 21.198 1.00 69.69 87 ASP A CA 1
ATOM 708 C C . ASP A 1 87 ? -24.246 1.029 20.688 1.00 69.69 87 ASP A C 1
ATOM 710 O O . ASP A 1 87 ? -23.329 1.329 21.454 1.00 69.69 87 ASP A O 1
ATOM 714 N N . LEU A 1 88 ? -24.322 1.538 19.454 1.00 71.94 88 LEU A N 1
ATOM 715 C CA . LEU A 1 88 ? -23.337 2.480 18.913 1.00 71.94 88 LEU A CA 1
ATOM 716 C C . LEU A 1 88 ? -23.301 3.789 19.707 1.00 71.94 88 LEU A C 1
ATOM 718 O O . LEU A 1 88 ? -22.214 4.285 20.004 1.00 71.94 88 LEU A O 1
ATOM 722 N N . LEU A 1 89 ? -24.462 4.330 20.095 1.00 74.06 89 LEU A N 1
ATOM 723 C CA . LEU A 1 89 ? -24.538 5.543 20.910 1.00 74.06 89 LEU A CA 1
ATOM 724 C C . LEU A 1 89 ? -23.874 5.333 22.275 1.00 74.06 89 LEU A C 1
ATOM 726 O O . LEU A 1 89 ? -23.055 6.150 22.693 1.00 74.06 89 LEU A O 1
ATOM 730 N N . LYS A 1 90 ? -24.157 4.206 22.942 1.00 76.38 90 LYS A N 1
ATOM 731 C CA . LYS A 1 90 ? -23.505 3.844 24.209 1.00 76.38 90 LYS A CA 1
ATOM 732 C C . LYS A 1 90 ? -21.990 3.737 24.057 1.00 76.38 90 LYS A C 1
ATOM 734 O O . LYS A 1 90 ? -21.259 4.276 24.887 1.00 76.38 90 LYS A O 1
ATOM 739 N N . TRP A 1 91 ? -21.507 3.058 23.017 1.00 77.31 91 TRP A N 1
ATOM 740 C CA . TRP A 1 91 ? -20.069 2.882 22.792 1.00 77.31 91 TRP A CA 1
ATOM 741 C C . TRP A 1 91 ? -19.372 4.201 22.477 1.00 77.31 91 TRP A C 1
ATOM 743 O O . TRP A 1 91 ? -18.303 4.467 23.025 1.00 77.31 91 TRP A O 1
ATOM 753 N N . TYR A 1 92 ? -20.001 5.058 21.672 1.00 73.94 92 TYR A N 1
ATOM 754 C CA . TYR A 1 92 ? -19.488 6.388 21.367 1.00 73.94 92 TYR A CA 1
ATOM 755 C C . TYR A 1 92 ? -19.354 7.249 22.630 1.00 73.94 92 TYR A C 1
ATOM 757 O O . TYR A 1 92 ? -18.307 7.856 22.852 1.00 73.94 92 TYR A O 1
ATOM 765 N N . THR A 1 93 ? -20.361 7.247 23.510 1.00 72.88 93 THR A N 1
ATOM 766 C CA . THR A 1 93 ? -20.311 7.988 24.780 1.00 72.88 93 THR A CA 1
ATOM 767 C C . THR A 1 93 ? -19.231 7.458 25.725 1.00 72.88 93 THR A C 1
ATOM 769 O O . THR A 1 93 ? -18.536 8.252 26.357 1.00 72.88 93 THR A O 1
ATOM 772 N N . ILE A 1 94 ? -19.044 6.135 25.811 1.00 74.81 94 ILE A N 1
ATOM 773 C CA . ILE A 1 94 ? -17.980 5.547 26.640 1.00 74.81 94 ILE A CA 1
ATOM 774 C C . ILE A 1 94 ? -16.606 5.923 26.084 1.00 74.81 94 ILE A C 1
ATOM 776 O O . ILE A 1 94 ? -15.747 6.356 26.845 1.00 74.81 94 ILE A O 1
ATOM 780 N N . PHE A 1 95 ? -16.396 5.804 24.771 1.00 76.94 95 PHE A N 1
ATOM 781 C CA . PHE A 1 95 ? -15.123 6.163 24.148 1.00 76.94 95 PHE A CA 1
ATOM 782 C C . PHE A 1 95 ? -14.793 7.642 24.364 1.00 76.94 95 PHE A C 1
ATOM 784 O O . PHE A 1 95 ? -13.678 7.973 24.757 1.00 76.94 95 PHE A O 1
ATOM 791 N N . LEU A 1 96 ? -15.789 8.520 24.212 1.00 74.44 96 LEU A N 1
ATOM 792 C CA . LEU A 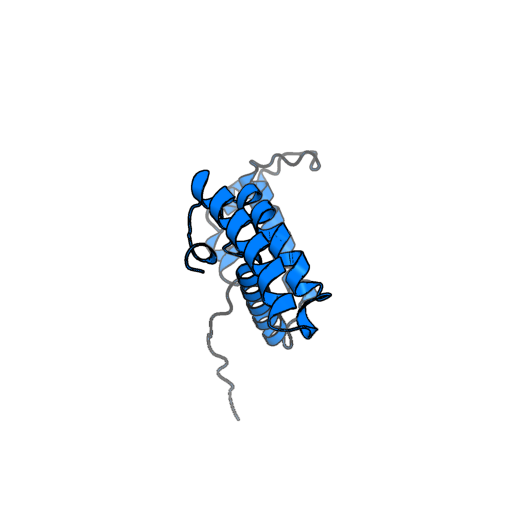1 96 ? -15.641 9.943 24.492 1.00 74.44 96 LEU A CA 1
ATOM 793 C C . LEU A 1 96 ? -15.235 10.193 25.952 1.00 74.44 96 LEU A C 1
ATOM 795 O O . LEU A 1 96 ? -14.323 10.980 26.191 1.00 74.44 96 LEU A O 1
ATOM 799 N N . ALA A 1 97 ? -15.850 9.503 26.917 1.00 72.31 97 ALA A N 1
ATOM 800 C CA . ALA A 1 97 ? -15.490 9.613 28.332 1.00 72.31 97 ALA A CA 1
ATOM 801 C C . ALA A 1 97 ? -14.068 9.098 28.631 1.00 72.31 97 ALA A C 1
ATOM 803 O O . ALA A 1 97 ? -13.368 9.672 29.462 1.00 72.31 97 ALA A O 1
ATOM 804 N N . ILE A 1 98 ? -13.616 8.044 27.941 1.00 74.00 98 ILE A N 1
ATOM 805 C CA . ILE A 1 98 ? -12.247 7.522 28.064 1.00 74.00 98 ILE A CA 1
ATOM 806 C C . ILE A 1 98 ? -11.235 8.517 27.493 1.00 74.00 98 ILE A C 1
ATOM 808 O O . ILE A 1 98 ? -10.237 8.786 28.153 1.00 74.00 98 ILE A O 1
ATOM 812 N N . CYS A 1 99 ? -11.492 9.087 26.312 1.00 71.81 99 CYS A N 1
ATOM 813 C CA . CYS A 1 99 ? -10.641 10.134 25.743 1.00 71.81 99 CYS A CA 1
ATOM 814 C C . CYS A 1 99 ? -10.531 11.325 26.699 1.00 71.81 99 CYS A C 1
ATOM 816 O O . CYS A 1 99 ? -9.424 11.703 27.053 1.00 71.81 99 CYS A O 1
ATOM 818 N N . HIS A 1 100 ? -11.653 11.816 27.235 1.00 69.31 100 HIS A N 1
ATOM 819 C CA . HIS A 1 100 ? -11.646 12.892 28.235 1.00 69.31 100 HIS A CA 1
ATOM 820 C C . HIS A 1 100 ? -10.798 12.563 29.471 1.00 69.31 100 HIS A 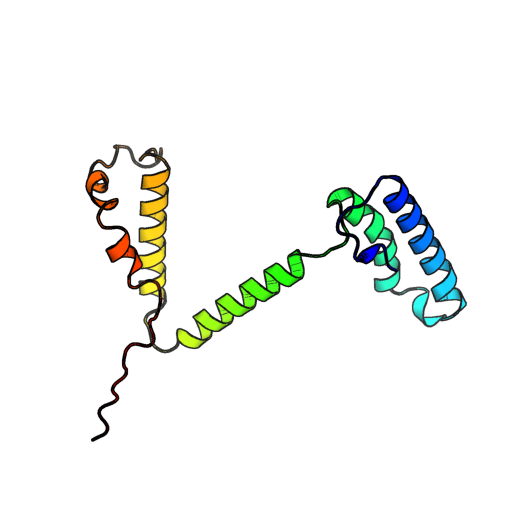C 1
ATOM 822 O O . HIS A 1 100 ? -10.074 13.417 29.979 1.00 69.31 100 HIS A O 1
ATOM 828 N N . LEU A 1 101 ? -10.875 11.325 29.959 1.00 70.19 101 LEU A N 1
ATOM 829 C CA . LEU A 1 101 ? -10.082 10.850 31.092 1.00 70.19 101 LEU A CA 1
ATOM 830 C C . LEU A 1 101 ? -8.581 10.788 30.784 1.00 70.19 101 LEU A C 1
ATOM 832 O O . LEU A 1 101 ? -7.768 11.166 31.626 1.00 70.19 101 LEU A O 1
ATOM 836 N N . VAL A 1 102 ? -8.217 10.293 29.600 1.00 68.69 102 VAL A N 1
ATOM 837 C CA . VAL A 1 102 ? -6.824 10.184 29.142 1.00 68.69 102 VAL A CA 1
ATOM 838 C C . VAL A 1 102 ? -6.225 11.563 28.863 1.00 68.69 102 VAL A C 1
ATOM 840 O O . VAL A 1 102 ? -5.078 11.810 29.229 1.00 68.69 102 VAL A O 1
ATOM 843 N N . ASP A 1 103 ? -7.022 12.483 28.323 1.00 68.06 103 ASP A N 1
ATOM 844 C CA . ASP A 1 103 ? -6.640 13.865 28.014 1.00 68.06 103 ASP A CA 1
ATOM 845 C C . ASP A 1 103 ? -6.631 14.769 29.269 1.00 68.06 103 ASP A C 1
ATOM 847 O O . ASP A 1 103 ? -6.560 15.997 29.188 1.00 68.06 103 ASP A O 1
ATOM 851 N N . GLY A 1 104 ? -6.688 14.167 30.463 1.00 64.19 104 GLY A N 1
ATOM 852 C CA . GLY A 1 104 ? -6.529 14.859 31.739 1.00 64.19 104 GLY A CA 1
ATOM 853 C C . GLY A 1 104 ? -7.685 15.795 32.092 1.00 64.19 104 GLY A C 1
ATOM 854 O O . GLY A 1 104 ? -7.447 16.793 32.769 1.00 64.19 104 GLY A O 1
ATOM 855 N N . ASP A 1 105 ? -8.909 15.492 31.638 1.00 60.53 105 ASP A N 1
ATOM 856 C CA . ASP A 1 105 ? -10.122 16.295 31.879 1.00 60.53 105 ASP A CA 1
ATOM 857 C C . ASP A 1 105 ? -10.030 17.731 31.316 1.00 60.53 105 ASP A C 1
ATOM 859 O O . ASP A 1 105 ? -10.711 18.650 31.768 1.00 60.53 105 ASP A O 1
ATOM 863 N N . THR A 1 106 ? -9.176 17.946 30.307 1.00 56.94 106 THR A N 1
ATOM 864 C CA . THR A 1 106 ? -9.034 19.241 29.627 1.00 56.94 106 THR A CA 1
ATOM 865 C C . THR A 1 106 ? -9.773 19.263 28.290 1.00 56.94 106 THR A C 1
ATOM 867 O O . THR A 1 106 ? -9.170 19.327 27.224 1.00 56.94 106 THR A O 1
ATOM 870 N N . ASP A 1 107 ? -11.109 19.259 28.336 1.00 57.25 107 ASP A N 1
ATOM 871 C CA . ASP A 1 107 ? -11.917 19.666 27.179 1.00 57.25 107 ASP A CA 1
ATOM 872 C C . ASP A 1 107 ? -12.259 21.160 27.279 1.00 57.25 107 ASP A C 1
ATO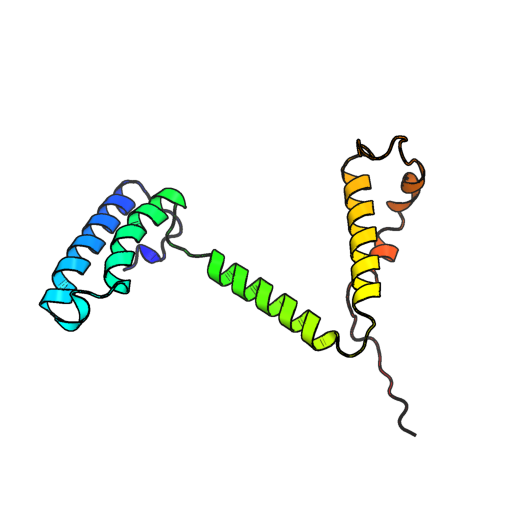M 874 O O . ASP A 1 107 ? -13.048 21.580 28.121 1.00 57.25 107 ASP A O 1
ATOM 878 N N . GLN A 1 108 ? -11.692 21.974 26.381 1.00 59.09 108 GLN A N 1
ATOM 879 C CA . GLN A 1 108 ? -11.976 23.415 26.273 1.00 59.09 108 GLN A CA 1
ATOM 880 C C . GLN A 1 108 ? -13.460 23.731 26.015 1.00 59.09 108 GLN A C 1
ATOM 882 O O . GLN A 1 108 ? -13.881 24.874 26.195 1.00 59.09 108 GLN A O 1
ATOM 887 N N . ARG A 1 109 ? -14.258 22.750 25.572 1.00 58.75 109 ARG A N 1
ATOM 888 C CA . ARG A 1 109 ? -15.702 22.897 25.334 1.00 58.75 109 ARG A CA 1
ATOM 889 C C . ARG A 1 109 ? -16.528 22.770 26.614 1.00 58.75 109 ARG A C 1
ATOM 891 O O . ARG A 1 109 ? -17.662 23.245 26.645 1.00 58.75 109 ARG A O 1
ATOM 898 N N . LEU A 1 110 ? -15.986 22.139 27.656 1.00 55.66 110 LEU A N 1
ATOM 899 C CA . LEU A 1 110 ? -16.637 21.970 28.950 1.00 55.66 110 LEU A CA 1
ATOM 900 C C . LEU A 1 110 ? -16.070 23.014 29.920 1.00 55.66 110 LEU A C 1
ATOM 902 O O . LEU A 1 110 ? -14.906 22.983 30.300 1.00 55.66 110 LEU A O 1
ATOM 906 N N . LEU A 1 111 ? -16.907 23.971 30.327 1.00 49.97 111 LEU A N 1
ATOM 907 C CA . LEU A 1 111 ? -16.516 25.129 31.150 1.00 49.97 111 LEU A CA 1
ATOM 908 C C . LEU A 1 111 ? -16.030 24.773 32.569 1.00 49.97 111 LEU A C 1
ATOM 910 O O . LEU A 1 111 ? -15.601 25.660 33.307 1.00 49.97 111 LEU A O 1
ATOM 914 N N . GLN A 1 112 ? -16.114 23.506 32.979 1.00 54.16 112 GLN A N 1
ATOM 915 C CA . GLN A 1 112 ? -15.766 23.074 34.325 1.00 54.16 112 GLN A CA 1
ATOM 916 C C . GLN A 1 112 ? -15.084 21.695 34.298 1.00 54.16 112 GLN A C 1
ATOM 918 O O . GLN A 1 112 ? -15.626 20.789 33.667 1.00 54.16 112 GLN A O 1
ATOM 923 N N . PRO A 1 113 ? -13.952 21.507 35.009 1.00 53.94 113 PRO A N 1
ATOM 924 C CA . PRO A 1 113 ? -13.309 20.200 35.137 1.00 53.94 113 PRO A CA 1
ATOM 925 C C . PRO A 1 113 ? -14.256 19.190 35.799 1.00 53.94 113 PRO A C 1
ATOM 927 O O . PRO A 1 113 ? -14.722 19.400 36.931 1.00 53.94 113 PRO A O 1
ATOM 930 N N . CYS A 1 114 ? -14.563 18.097 35.104 1.00 56.59 114 CYS A N 1
ATOM 931 C CA . CYS A 1 114 ? -15.430 17.031 35.576 1.00 56.59 114 CYS A CA 1
ATOM 932 C C . CYS A 1 114 ? -14.684 16.101 36.556 1.00 56.59 114 CYS A C 1
ATOM 934 O O . CYS A 1 114 ? -14.258 14.993 36.237 1.00 56.59 114 CYS A O 1
ATOM 936 N N . ARG A 1 115 ? -14.662 16.476 37.844 1.00 55.31 115 ARG A N 1
ATOM 937 C CA . ARG A 1 115 ? -14.123 15.632 38.940 1.00 55.31 115 ARG A CA 1
ATOM 938 C C . ARG A 1 115 ? -14.859 14.299 39.171 1.00 55.31 115 ARG A C 1
ATOM 940 O O . ARG A 1 115 ? -14.404 13.487 39.975 1.00 55.31 115 ARG A O 1
ATOM 947 N N . GLY A 1 116 ? -15.986 14.061 38.495 1.00 57.81 116 GLY A N 1
ATOM 948 C CA . GLY A 1 116 ? -16.804 12.849 38.641 1.00 57.81 116 GLY A CA 1
ATOM 949 C C . GLY A 1 116 ? -16.127 11.563 38.155 1.00 57.81 116 GLY A C 1
ATOM 950 O O . GLY A 1 116 ? -16.595 10.474 38.475 1.00 57.81 116 GLY A O 1
ATOM 951 N N . PHE A 1 117 ? -15.016 11.673 37.421 1.00 54.81 117 PHE A N 1
ATOM 952 C CA . PHE A 1 117 ? -14.364 10.531 36.788 1.00 54.81 117 PHE A CA 1
ATOM 953 C C . PHE A 1 117 ? -13.218 9.890 37.593 1.00 54.81 117 PHE A C 1
ATOM 955 O O . PHE A 1 117 ? -12.701 8.847 37.194 1.00 54.81 117 PHE A O 1
ATOM 962 N N . ALA A 1 118 ? -12.847 10.443 38.755 1.00 56.91 118 ALA A N 1
ATOM 963 C CA . ALA A 1 118 ? -11.723 9.950 39.565 1.00 56.91 118 ALA A CA 1
ATOM 964 C C . ALA A 1 118 ? -11.879 8.490 40.054 1.00 56.91 118 ALA A C 1
ATOM 966 O O . ALA A 1 118 ? -10.890 7.827 40.357 1.00 56.91 118 ALA A O 1
ATOM 967 N N . THR A 1 119 ? -13.108 7.969 40.107 1.00 56.53 119 THR A N 1
ATOM 968 C CA . THR A 1 119 ? -13.437 6.587 40.506 1.00 56.53 119 THR A CA 1
ATOM 969 C C . THR A 1 119 ? -13.681 5.638 39.327 1.00 56.53 119 THR A C 1
ATOM 971 O O . THR A 1 119 ? -13.940 4.455 39.543 1.00 56.53 119 THR A O 1
ATOM 974 N N . ILE A 1 120 ? -13.589 6.108 38.076 1.00 57.59 120 ILE A N 1
ATOM 975 C CA . ILE A 1 120 ? -13.723 5.255 36.884 1.00 57.59 120 ILE A CA 1
ATOM 976 C C . ILE A 1 120 ? -12.513 4.330 36.650 1.00 57.59 120 ILE A C 1
ATOM 978 O O . ILE A 1 120 ? -12.766 3.179 36.288 1.00 57.59 120 ILE A O 1
ATOM 982 N N . PRO A 1 121 ? -11.240 4.721 36.910 1.00 58.00 121 PRO A N 1
ATOM 983 C CA . PRO A 1 121 ? -10.062 3.855 36.749 1.00 58.00 121 PRO A CA 1
ATOM 984 C C . PRO A 1 121 ? -10.220 2.454 37.358 1.00 58.00 121 PRO A C 1
ATOM 986 O O . PRO A 1 121 ? -9.879 1.458 36.723 1.00 58.00 121 PRO A O 1
ATOM 989 N N . SER A 1 122 ? -10.812 2.357 38.552 1.00 59.28 122 SER A N 1
ATOM 990 C CA . SER A 1 122 ? -11.030 1.084 39.251 1.00 59.28 122 SER A CA 1
ATOM 991 C C . SER A 1 122 ? -12.154 0.223 38.656 1.00 59.28 122 SER A C 1
ATOM 993 O O . SER A 1 122 ? -12.204 -0.976 38.919 1.00 59.28 122 SER A O 1
ATOM 995 N N . ASN A 1 123 ? -13.027 0.801 37.824 1.00 60.75 123 ASN A N 1
ATOM 996 C CA . ASN A 1 123 ? -14.206 0.154 37.244 1.00 60.75 123 ASN A CA 1
ATOM 997 C C . ASN A 1 123 ? -14.130 -0.047 35.718 1.00 60.75 123 ASN A C 1
ATOM 999 O O . ASN A 1 123 ? -15.081 -0.572 35.135 1.00 60.75 123 ASN A O 1
ATOM 1003 N N . PHE A 1 124 ? -13.013 0.294 35.057 1.00 63.06 124 PHE A N 1
ATOM 1004 C CA . PHE A 1 124 ? -12.841 0.113 33.602 1.00 63.06 124 PHE A CA 1
ATOM 1005 C C . PHE A 1 124 ? -13.138 -1.310 33.139 1.00 63.06 124 PHE A C 1
ATOM 1007 O O . PHE A 1 124 ? -13.756 -1.512 32.096 1.00 63.06 124 PHE A O 1
ATOM 1014 N N . ARG A 1 125 ? -12.756 -2.311 33.937 1.00 62.19 125 AR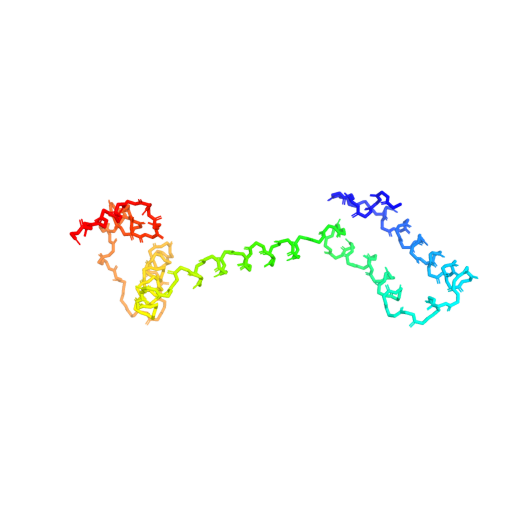G A N 1
ATOM 1015 C CA . ARG A 1 125 ? -13.018 -3.713 33.605 1.00 62.19 125 ARG A CA 1
ATOM 1016 C C . ARG A 1 125 ? -14.516 -3.987 33.434 1.00 62.19 125 ARG A C 1
ATOM 1018 O O . ARG A 1 125 ? -14.877 -4.671 32.490 1.00 62.19 125 ARG A O 1
ATOM 1025 N N . ASN A 1 126 ? -15.373 -3.401 34.272 1.00 64.62 126 ASN A N 1
ATOM 1026 C CA . ASN A 1 126 ? -16.831 -3.563 34.200 1.00 64.62 126 ASN A CA 1
ATOM 1027 C C . ASN A 1 126 ? -17.476 -2.726 33.079 1.00 64.62 126 ASN A C 1
ATOM 1029 O O . ASN A 1 126 ? -18.554 -3.065 32.600 1.00 64.62 126 ASN A O 1
ATOM 1033 N N . LEU A 1 127 ? -16.832 -1.637 32.645 1.00 62.84 127 LEU A N 1
ATOM 1034 C CA . LEU A 1 127 ? -17.270 -0.851 31.482 1.00 62.84 127 LEU A CA 1
ATOM 1035 C C . LEU A 1 127 ? -17.031 -1.598 30.163 1.00 62.84 127 LEU A C 1
ATOM 1037 O O . LEU A 1 127 ? -17.814 -1.460 29.224 1.00 62.84 127 LEU A O 1
ATOM 1041 N N . LEU A 1 128 ? -15.964 -2.399 30.109 1.00 63.75 128 LEU A N 1
ATOM 1042 C CA . LEU A 1 128 ? -15.521 -3.122 28.917 1.00 63.75 128 LEU A CA 1
ATOM 1043 C C . LEU A 1 128 ? -15.997 -4.586 28.872 1.00 63.75 128 LEU A C 1
ATOM 1045 O O . LEU A 1 128 ? -15.854 -5.242 27.845 1.00 63.75 128 LEU A O 1
ATOM 1049 N N . THR A 1 129 ? -16.576 -5.131 29.949 1.00 62.25 129 THR A N 1
ATOM 1050 C CA . THR A 1 129 ? -16.978 -6.553 30.021 1.00 62.25 129 THR A CA 1
ATOM 1051 C C . THR A 1 129 ? -18.051 -6.950 29.010 1.00 62.25 129 THR A C 1
ATOM 1053 O O . THR A 1 129 ? -18.091 -8.106 28.613 1.00 62.25 129 THR A O 1
ATOM 1056 N N . ASN A 1 130 ? -18.883 -6.008 28.557 1.00 59.25 130 ASN A N 1
ATOM 1057 C CA . ASN A 1 130 ? -19.914 -6.255 27.540 1.00 59.25 130 ASN A CA 1
ATOM 1058 C C . ASN A 1 130 ? -19.477 -5.854 26.118 1.00 59.25 130 ASN A C 1
ATOM 1060 O O . ASN A 1 130 ? -20.305 -5.840 25.211 1.00 59.25 130 ASN A O 1
ATOM 1064 N N . TRP A 1 131 ? -18.211 -5.467 25.917 1.00 60.19 131 TRP A N 1
ATOM 1065 C CA . TRP A 1 131 ? -17.706 -5.051 24.600 1.00 60.19 131 TRP A CA 1
ATOM 1066 C C . TRP A 1 131 ? -17.435 -6.230 23.671 1.00 60.19 131 TRP A C 1
ATOM 1068 O O . TRP A 1 131 ? -17.464 -6.078 22.453 1.00 60.19 131 TRP A O 1
ATOM 1078 N N . TYR A 1 132 ? -17.190 -7.405 24.242 1.00 49.91 132 TYR A N 1
ATOM 1079 C CA . TYR A 1 132 ? -16.952 -8.630 23.500 1.00 49.91 132 TYR A CA 1
ATOM 1080 C C . TYR A 1 132 ? -18.162 -9.535 23.701 1.00 49.91 132 TYR A C 1
ATOM 1082 O O . TYR A 1 132 ? -18.551 -9.814 24.834 1.00 49.91 132 TYR A O 1
ATOM 1090 N N . ILE A 1 133 ? -18.774 -9.982 22.605 1.00 51.62 133 ILE A N 1
ATOM 1091 C CA . ILE A 1 133 ? -19.776 -11.045 22.667 1.00 51.62 133 ILE A CA 1
ATOM 1092 C C . ILE A 1 133 ? -19.012 -12.321 23.034 1.00 51.62 133 ILE A C 1
ATOM 1094 O O . ILE A 1 133 ? -18.318 -12.884 22.192 1.00 51.62 133 ILE A O 1
ATOM 1098 N N . THR A 1 134 ? -19.081 -12.753 24.293 1.00 55.12 134 THR A N 1
ATOM 1099 C CA . THR A 1 134 ? -18.684 -14.115 24.656 1.00 55.12 134 THR A CA 1
ATOM 1100 C C . THR A 1 134 ? -19.783 -15.075 24.205 1.00 55.12 134 THR A C 1
ATOM 1102 O O . THR A 1 134 ? -20.968 -14.746 24.277 1.00 55.12 134 THR A O 1
ATOM 1105 N N . GLU A 1 135 ? -19.412 -16.264 23.722 1.00 48.97 135 GLU A N 1
ATOM 1106 C CA . GLU A 1 135 ? -20.332 -17.331 23.278 1.00 48.97 135 GLU A CA 1
ATOM 1107 C C . GLU A 1 135 ? -21.152 -17.955 24.432 1.00 48.97 135 GLU A C 1
ATOM 1109 O O . GLU A 1 135 ? -21.533 -19.127 24.397 1.00 48.97 135 GLU A O 1
ATOM 1114 N N . ASP A 1 136 ? -21.435 -17.203 25.495 1.00 46.03 136 ASP A N 1
ATOM 1115 C CA . ASP A 1 136 ? -22.112 -17.729 26.666 1.00 46.03 136 ASP A CA 1
ATOM 1116 C C . ASP A 1 136 ? -23.617 -17.894 26.418 1.00 46.03 136 ASP A C 1
ATOM 1118 O O . ASP A 1 136 ? -24.442 -17.007 26.627 1.00 46.03 136 ASP A O 1
ATOM 1122 N N . LYS A 1 137 ? -23.939 -19.130 26.024 1.00 46.06 137 LYS A N 1
ATOM 1123 C CA . LYS A 1 137 ? -25.131 -19.899 26.402 1.00 46.06 137 LYS A CA 1
ATOM 1124 C C . LYS A 1 137 ? -26.471 -19.280 26.006 1.00 46.06 137 LYS A C 1
ATOM 1126 O O . LYS A 1 137 ? -27.332 -19.033 26.848 1.00 46.06 137 LYS A O 1
ATOM 1131 N N . TYR A 1 138 ? -26.746 -19.269 24.703 1.00 42.84 138 TYR A N 1
ATOM 1132 C CA . TYR A 1 138 ? -28.105 -19.568 24.245 1.00 42.84 138 TYR A CA 1
ATOM 1133 C C . TYR A 1 138 ? -28.412 -21.048 24.549 1.00 42.84 138 TYR A C 1
ATOM 1135 O O . TYR A 1 138 ? -28.386 -21.908 23.673 1.00 42.84 138 TYR A O 1
ATOM 1143 N N . GLN A 1 139 ? -28.685 -21.364 25.820 1.00 43.78 139 GLN A N 1
ATOM 1144 C CA . GLN A 1 139 ? -29.486 -22.537 26.170 1.00 43.78 139 GLN A CA 1
ATOM 1145 C C . GLN A 1 139 ? -30.894 -22.252 25.638 1.00 43.78 139 GLN A C 1
ATOM 1147 O O . GLN A 1 139 ? -31.743 -21.685 26.324 1.00 43.78 139 GLN A O 1
ATOM 1152 N N . ILE A 1 140 ? -31.108 -22.555 24.358 1.00 42.84 140 ILE A N 1
ATOM 1153 C CA . ILE A 1 140 ? -32.436 -22.579 23.759 1.00 42.84 140 ILE A CA 1
ATOM 1154 C C . ILE A 1 140 ? -33.154 -23.745 24.434 1.00 42.84 140 ILE A C 1
ATOM 1156 O O . ILE A 1 140 ? -32.957 -24.901 24.059 1.00 42.84 140 ILE A O 1
ATOM 1160 N N . ASN A 1 141 ? -33.958 -23.443 25.454 1.00 40.62 141 ASN A N 1
ATOM 1161 C CA . ASN A 1 141 ? -34.951 -24.373 25.976 1.00 40.62 141 ASN A CA 1
ATOM 1162 C C . ASN A 1 141 ? -35.916 -24.702 24.830 1.00 40.62 141 ASN A C 1
ATOM 1164 O O . ASN A 1 141 ? -36.839 -23.942 24.541 1.00 40.62 141 ASN A O 1
ATOM 1168 N N . LYS A 1 142 ? -35.658 -25.817 24.142 1.00 38.59 142 LYS A N 1
ATOM 1169 C CA . LYS A 1 142 ? -36.637 -26.486 23.289 1.00 38.59 142 LYS A CA 1
ATOM 1170 C C . LYS A 1 142 ? -37.616 -27.213 24.210 1.00 38.59 142 LYS A C 1
ATOM 1172 O O . LYS A 1 142 ? -37.241 -28.227 24.794 1.00 38.59 142 LYS A O 1
ATOM 1177 N N . ASN A 1 143 ? -38.828 -26.677 24.321 1.00 34.06 143 ASN A N 1
ATOM 1178 C CA . ASN A 1 143 ? -40.021 -27.457 24.647 1.00 34.06 143 ASN A CA 1
ATOM 1179 C C . ASN A 1 143 ? -40.708 -27.851 23.342 1.00 34.06 143 ASN A C 1
ATOM 1181 O O . ASN A 1 143 ? -40.737 -26.991 22.431 1.00 34.06 143 ASN A O 1
#

Foldseek 3Di:
DVQQPDPADDPVSLVVQLVVLVVCLVVCCVVPVVSVDDVVSVVSNCLSVVCVVVRHNPPVVVVVVVVVVVVVCVVVVVPPPDDVVVVVVLVVVVVVVVVCVVVVQDDPVDPDRDPVCPPVVVCVCVSCVPVDPDPPDPPVPDD

Secondary structure (DSSP, 8-state):
--GGG-SS--HHHHHHHHHHHHHHHHHHHHH-GGGTT-HHHHHHHHHHHHHHHHSSS--HHHHHHHHHHHHHHHHHHH-TTS-HHHHHHHHHHHHHHHHHHHTTT--TTSSS--GGGTTSGGGHHHHHTTSS-----------

Mean predicted aligned error: 17.64 Å

Sequence (143 aa):
MRMVFESKFTLDLYDELQKCLREEMIILPKVFSEFANLPNLHINVHLSMHARTYGTLINTQVSIKEMVHQIFKAIVSQINCKNVELDLLKWYTIFLAICHLVDGDTDQRLLQPCRGFATIPSNFRNLLTNWYITEDKYQINKN

Radius of gyration: 26.58 Å; Cα contacts (8 Å, |Δi|>4): 53; chains: 1; bounding box: 61×53×70 Å

Organism: NCBI:txid94130

Solvent-accessible surface area (backbone atoms only — not comparable to full-atom values): 8799 Å² total; per-residue (Å²): 129,68,72,59,73,35,86,67,63,54,76,68,53,47,54,50,49,43,50,52,41,53,51,47,64,56,48,46,30,72,78,36,68,85,48,67,81,37,66,78,56,58,53,50,62,51,47,45,55,4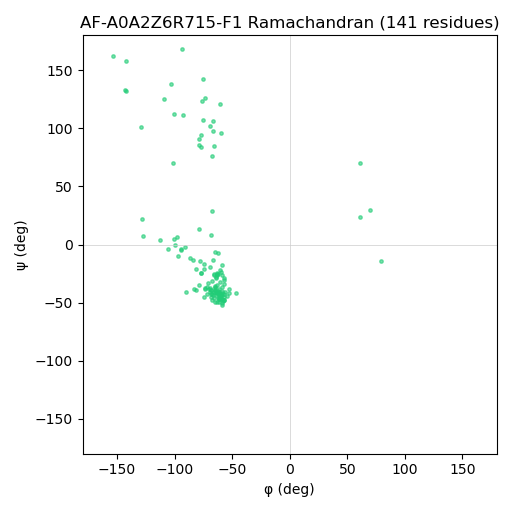7,24,68,76,67,46,30,62,67,68,58,66,61,58,50,51,50,51,53,49,50,53,51,50,55,53,58,71,66,42,89,80,58,68,57,70,62,54,51,51,52,51,52,54,51,52,51,54,50,50,40,58,73,59,70,51,68,53,90,87,52,96,59,75,68,73,85,55,80,68,44,78,87,42,47,69,72,72,50,60,77,74,56,89,70,92,79,69,87,75,73,81,81,127

pLDDT: mean 73.58, std 15.05, range [34.06, 93.0]